Protein AF-A0A7W0YK52-F1 (afdb_monomer_lite)

Structure (mmCIF, N/CA/C/O backbone):
data_AF-A0A7W0YK52-F1
#
_entry.id   AF-A0A7W0YK52-F1
#
loop_
_atom_site.group_PDB
_atom_site.id
_atom_site.type_symbol
_atom_site.label_atom_id
_atom_site.label_alt_id
_atom_site.label_comp_id
_atom_site.label_asym_id
_atom_site.label_entity_id
_atom_site.label_seq_id
_atom_site.pdbx_PDB_ins_code
_atom_site.Cartn_x
_atom_site.Cartn_y
_atom_site.Cartn_z
_atom_site.occupancy
_atom_site.B_iso_or_equiv
_atom_site.auth_seq_id
_atom_site.auth_comp_id
_atom_site.auth_asym_id
_atom_site.auth_atom_id
_atom_site.pdbx_PDB_model_num
ATOM 1 N N . MET A 1 1 ? -17.403 9.890 -13.840 1.00 50.03 1 MET A N 1
ATOM 2 C CA . MET A 1 1 ? -17.406 8.605 -14.568 1.00 50.03 1 MET A CA 1
ATOM 3 C C . MET A 1 1 ? -16.739 7.630 -13.626 1.00 50.03 1 MET A C 1
ATOM 5 O O . MET A 1 1 ? -15.553 7.801 -13.387 1.00 50.03 1 MET A O 1
ATOM 9 N N . ASP A 1 2 ? -17.497 6.721 -13.017 1.00 54.75 2 ASP A N 1
ATOM 10 C CA . ASP A 1 2 ? -16.925 5.753 -12.078 1.00 54.75 2 ASP A CA 1
ATOM 11 C C . ASP A 1 2 ? -16.307 4.605 -12.874 1.00 54.75 2 ASP A C 1
ATOM 13 O O . ASP A 1 2 ? -17.000 3.845 -13.549 1.00 54.75 2 ASP A O 1
ATOM 17 N N . LEU A 1 3 ? -14.976 4.549 -12.868 1.00 61.91 3 LEU A N 1
ATOM 18 C CA . LEU A 1 3 ? -14.212 3.453 -13.446 1.00 61.91 3 LEU A CA 1
ATOM 19 C C . LEU A 1 3 ? -14.116 2.346 -12.393 1.00 61.91 3 LEU A C 1
ATOM 21 O O . LEU A 1 3 ? -13.294 2.422 -11.483 1.00 61.91 3 LEU A O 1
ATOM 25 N N . GLU A 1 4 ? -14.964 1.329 -12.515 1.00 83.62 4 GLU A N 1
ATOM 26 C CA . GLU A 1 4 ? -14.937 0.131 -11.674 1.00 83.62 4 GLU A CA 1
ATOM 27 C C . GLU A 1 4 ? -14.529 -1.088 -12.510 1.00 83.62 4 GLU A C 1
ATOM 29 O O . GLU A 1 4 ? -14.941 -1.242 -13.661 1.00 83.62 4 GLU A O 1
ATOM 34 N N . PHE A 1 5 ? -13.713 -1.966 -11.928 1.00 81.94 5 PHE A N 1
ATOM 35 C CA . PHE A 1 5 ? -13.404 -3.275 -12.492 1.00 81.94 5 PHE A CA 1
ATOM 36 C C . PHE A 1 5 ? -13.719 -4.356 -11.459 1.00 81.94 5 PHE A C 1
ATOM 38 O O . PHE A 1 5 ? -13.531 -4.159 -10.260 1.00 81.94 5 PHE A O 1
ATOM 45 N N . GLN A 1 6 ? -14.170 -5.519 -11.927 1.00 87.00 6 GLN A N 1
ATOM 46 C CA . GLN A 1 6 ? -14.476 -6.661 -11.074 1.00 87.00 6 GLN A CA 1
ATOM 47 C C . GLN A 1 6 ? -13.736 -7.900 -11.576 1.00 87.00 6 GLN A C 1
ATOM 49 O O . GLN A 1 6 ? -13.800 -8.245 -12.755 1.00 87.00 6 GLN A O 1
ATOM 54 N N . VAL A 1 7 ? -13.075 -8.602 -10.657 1.00 82.06 7 VAL A N 1
ATOM 55 C CA . VAL A 1 7 ? -12.452 -9.911 -10.892 1.00 82.06 7 VAL A CA 1
ATOM 56 C C . VAL A 1 7 ? -13.082 -10.908 -9.927 1.00 82.06 7 VAL A C 1
ATOM 58 O O . VAL A 1 7 ? -13.338 -10.583 -8.770 1.00 82.06 7 VAL A O 1
ATOM 61 N N . ASN A 1 8 ? -13.381 -12.116 -10.399 1.00 89.31 8 ASN A N 1
ATOM 62 C CA . ASN A 1 8 ? -13.988 -13.165 -9.586 1.00 89.31 8 ASN A CA 1
ATOM 63 C C . ASN A 1 8 ? -13.270 -14.504 -9.787 1.00 89.31 8 ASN A C 1
ATOM 65 O O . ASN A 1 8 ? -12.729 -14.792 -10.851 1.00 89.31 8 ASN A O 1
ATOM 69 N N . GLY A 1 9 ? -13.272 -15.319 -8.734 1.00 93.62 9 GLY A N 1
ATOM 70 C CA . GLY A 1 9 ? -12.697 -16.659 -8.708 1.00 93.62 9 GLY A CA 1
ATOM 71 C C . GLY A 1 9 ? -13.416 -17.516 -7.668 1.00 93.62 9 GLY A C 1
ATOM 72 O O . GLY A 1 9 ? -13.972 -16.995 -6.702 1.00 93.62 9 GLY A O 1
ATOM 73 N N . LYS A 1 10 ? -13.448 -18.838 -7.871 1.00 95.62 10 LYS A N 1
ATOM 74 C CA . LYS A 1 10 ? -14.064 -19.783 -6.926 1.00 95.62 10 LYS A CA 1
ATOM 75 C C . LYS A 1 10 ? -12.994 -20.380 -6.017 1.00 95.62 10 LYS A C 1
ATOM 77 O O . LYS A 1 10 ? -12.027 -20.950 -6.510 1.00 95.62 10 LYS A O 1
ATOM 82 N N . ILE A 1 11 ? -13.207 -20.311 -4.703 1.00 96.38 11 ILE A N 1
ATOM 83 C CA . ILE A 1 11 ? -12.341 -20.924 -3.690 1.00 96.38 11 ILE A CA 1
ATOM 84 C C . ILE A 1 11 ? -13.162 -21.985 -2.953 1.00 96.38 11 ILE A C 1
ATOM 86 O O . ILE A 1 11 ? -14.188 -21.675 -2.354 1.00 96.38 11 ILE A O 1
ATOM 90 N N . ALA A 1 12 ? -12.735 -23.248 -3.006 1.00 97.44 12 ALA A N 1
ATOM 91 C CA . ALA A 1 12 ? -13.445 -24.381 -2.403 1.00 97.44 12 ALA A CA 1
ATOM 92 C C . ALA A 1 12 ? -13.194 -24.494 -0.881 1.00 97.44 12 ALA A C 1
ATOM 94 O O . ALA A 1 12 ? -12.781 -25.544 -0.388 1.00 97.44 12 ALA A O 1
ATOM 95 N N . ARG A 1 13 ? -13.401 -23.397 -0.140 1.00 97.88 13 ARG A N 1
ATOM 96 C CA . ARG A 1 13 ? -13.237 -23.293 1.322 1.00 97.88 13 ARG A CA 1
ATOM 97 C C . ARG A 1 13 ? -14.368 -22.452 1.939 1.00 97.88 13 ARG A C 1
ATOM 99 O O . ARG A 1 13 ? -14.942 -21.623 1.233 1.00 97.88 13 ARG A O 1
ATOM 106 N N . PRO A 1 14 ? -14.716 -22.641 3.228 1.00 98.44 14 PRO A N 1
ATOM 107 C CA . PRO A 1 14 ? -15.722 -21.821 3.905 1.00 98.44 14 PRO A CA 1
ATOM 108 C C . PRO A 1 14 ? -15.356 -20.331 3.931 1.00 98.44 14 PRO A C 1
ATOM 110 O O . PRO A 1 14 ? -14.185 -19.978 4.053 1.00 98.44 14 PRO A O 1
ATOM 113 N N . VAL A 1 15 ? -16.367 -19.453 3.916 1.00 97.44 15 VAL A N 1
ATOM 114 C CA . VAL A 1 15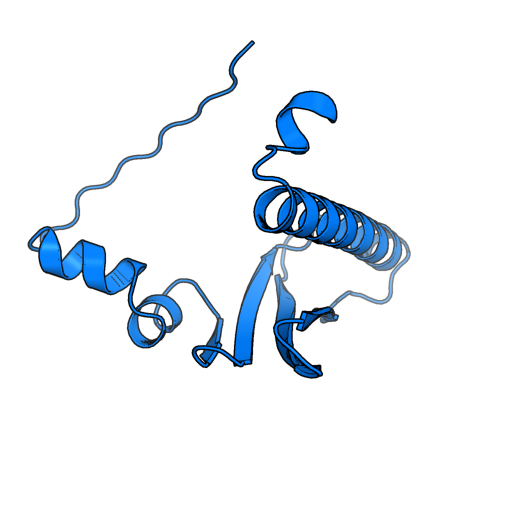 ? -16.184 -17.985 3.915 1.00 97.44 15 VAL A CA 1
ATOM 115 C C . VAL A 1 15 ? -15.286 -17.511 5.057 1.00 97.44 15 VAL A C 1
ATOM 117 O O . VAL A 1 15 ? -14.390 -16.709 4.824 1.00 97.44 15 VAL A O 1
ATOM 120 N N . ALA A 1 16 ? -15.484 -18.030 6.272 1.00 97.56 16 ALA A N 1
ATOM 121 C CA . ALA A 1 16 ? -14.688 -17.638 7.436 1.00 97.56 16 ALA A CA 1
ATOM 122 C C . ALA A 1 16 ? -13.187 -17.933 7.256 1.00 97.56 16 ALA A C 1
ATOM 124 O O . ALA A 1 16 ? -12.349 -17.143 7.679 1.00 97.56 16 ALA A O 1
ATOM 125 N N . GLU A 1 17 ? -12.844 -19.040 6.594 1.00 97.00 17 GLU A N 1
ATOM 126 C CA . GLU A 1 17 ? -11.452 -19.418 6.333 1.00 97.00 17 GLU A CA 1
ATOM 127 C C . GLU A 1 17 ? -10.824 -18.530 5.255 1.00 97.00 17 GLU A C 1
ATOM 129 O O . GLU A 1 17 ? -9.695 -18.072 5.420 1.00 97.00 17 GLU A O 1
ATOM 134 N N . VAL A 1 18 ? -11.566 -18.253 4.176 1.00 96.19 18 VAL A N 1
ATOM 135 C CA . VAL A 1 18 ? -11.112 -17.357 3.100 1.00 96.19 18 VAL A CA 1
ATOM 136 C C . VAL A 1 18 ? -10.923 -15.937 3.629 1.00 96.19 18 VAL A C 1
ATOM 138 O O . VAL A 1 18 ? -9.908 -15.309 3.344 1.00 96.19 18 VAL A O 1
ATOM 141 N N . PHE A 1 19 ? -11.859 -15.450 4.446 1.00 94.25 19 PHE A N 1
ATOM 142 C CA . PHE A 1 19 ? -11.751 -14.146 5.092 1.00 94.25 19 PHE A CA 1
ATOM 143 C C . PHE A 1 19 ? -10.508 -14.066 5.984 1.00 94.25 19 PHE A C 1
ATOM 145 O O . PHE A 1 19 ? -9.713 -13.139 5.845 1.00 94.25 19 PHE A O 1
ATOM 152 N N . ASP A 1 20 ? -10.296 -15.057 6.857 1.00 95.06 20 ASP A N 1
ATOM 153 C CA . ASP A 1 20 ? -9.120 -15.099 7.732 1.00 95.06 20 ASP A CA 1
ATOM 154 C C . ASP A 1 20 ? -7.813 -15.180 6.931 1.00 95.06 20 ASP A C 1
ATOM 156 O O . ASP A 1 20 ? -6.831 -14.551 7.302 1.00 95.06 20 ASP A O 1
ATOM 160 N N . ALA A 1 21 ? -7.787 -15.884 5.795 1.00 92.62 21 ALA A N 1
ATOM 161 C CA . ALA A 1 21 ? -6.607 -15.929 4.934 1.00 92.62 21 ALA A CA 1
ATOM 162 C C . ALA A 1 21 ? -6.234 -14.559 4.344 1.00 92.62 21 ALA A C 1
ATOM 164 O O . ALA A 1 21 ? -5.052 -14.314 4.108 1.00 92.62 21 ALA A O 1
ATOM 165 N N . VAL A 1 22 ? -7.208 -13.676 4.108 1.00 90.44 22 VAL A N 1
ATOM 166 C CA . VAL A 1 22 ? -6.983 -12.312 3.594 1.00 90.44 22 VAL A CA 1
ATOM 167 C C . VAL A 1 22 ? -6.682 -11.327 4.724 1.00 90.44 22 VAL A C 1
ATOM 169 O O . VAL A 1 22 ? -5.833 -10.455 4.575 1.00 90.44 22 VAL A O 1
ATOM 172 N N . TYR A 1 23 ? -7.354 -11.471 5.864 1.00 87.12 23 TYR A N 1
ATOM 173 C CA . TYR A 1 23 ? -7.253 -10.545 6.990 1.00 87.12 23 TYR A CA 1
ATOM 174 C C . TYR A 1 23 ? -6.040 -10.810 7.895 1.00 87.12 23 TYR A C 1
ATOM 176 O O . TYR A 1 23 ? -5.434 -9.874 8.413 1.00 87.12 23 TYR A O 1
ATOM 184 N N . ASN A 1 24 ? -5.681 -12.079 8.116 1.00 85.81 24 ASN A N 1
ATOM 185 C CA . ASN A 1 24 ? -4.611 -12.463 9.030 1.00 85.81 24 ASN A CA 1
ATOM 186 C C . ASN A 1 24 ? -3.236 -12.237 8.386 1.00 85.81 24 ASN A C 1
ATOM 188 O O . ASN A 1 24 ? -2.893 -12.945 7.432 1.00 85.81 24 ASN A O 1
ATOM 192 N N . PRO A 1 25 ? -2.388 -11.356 8.944 1.00 82.81 25 PRO A N 1
ATOM 193 C CA . PRO A 1 25 ? -1.111 -11.019 8.327 1.00 82.81 25 PRO A CA 1
ATOM 194 C C . PRO A 1 25 ? -0.174 -12.211 8.119 1.00 82.81 25 PRO A C 1
ATOM 196 O O . PRO A 1 25 ? 0.516 -12.274 7.108 1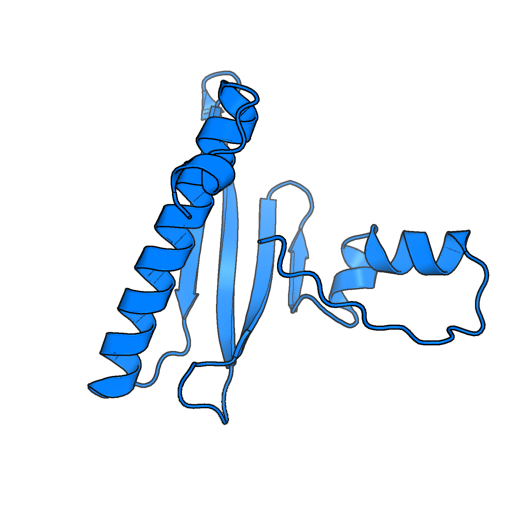.00 82.81 25 PRO A O 1
ATOM 199 N N . LYS A 1 26 ? -0.196 -13.198 9.030 1.00 84.88 26 LYS A N 1
ATOM 200 C CA . LYS A 1 26 ? 0.632 -14.410 8.912 1.00 84.88 26 LYS A CA 1
ATOM 201 C C . LYS A 1 26 ? 0.213 -15.296 7.738 1.00 84.88 26 LYS A C 1
ATOM 203 O O . LYS A 1 26 ? 1.046 -16.001 7.180 1.00 84.88 26 LYS A O 1
ATOM 208 N N . LYS A 1 27 ? -1.083 -15.314 7.405 1.00 88.75 27 LYS A N 1
ATOM 209 C CA . LYS A 1 27 ? -1.609 -16.085 6.270 1.00 88.75 27 LYS A CA 1
ATOM 210 C C . LYS A 1 27 ? -1.429 -15.320 4.967 1.00 88.75 27 LYS A C 1
ATOM 212 O O . LYS A 1 27 ? -0.965 -15.915 4.000 1.00 88.75 27 LYS A O 1
ATOM 217 N N . LEU A 1 28 ? -1.728 -14.020 4.964 1.00 87.50 28 LEU A N 1
ATOM 218 C CA . LEU A 1 28 ? -1.563 -13.146 3.802 1.00 87.50 28 LEU A CA 1
ATOM 219 C C . LEU A 1 28 ? -0.105 -13.113 3.321 1.00 87.50 28 LEU A C 1
ATOM 221 O O . LEU A 1 28 ? 0.152 -13.159 2.117 1.00 87.50 28 LEU A O 1
ATOM 225 N N . SER A 1 29 ? 0.856 -13.148 4.251 1.00 83.56 29 SER A N 1
ATOM 226 C CA . SER A 1 29 ? 2.277 -13.247 3.909 1.00 83.56 29 SER A CA 1
ATOM 227 C C . SER A 1 29 ? 2.701 -14.576 3.291 1.00 83.56 29 SER A C 1
ATOM 229 O O . SER A 1 29 ? 3.808 -14.692 2.785 1.00 83.56 29 SER A O 1
ATOM 231 N N . GLY A 1 30 ? 1.845 -15.597 3.330 1.00 84.06 30 GLY A N 1
ATOM 232 C CA . GLY A 1 30 ? 2.100 -16.865 2.656 1.00 84.06 30 GLY A CA 1
ATOM 233 C C . GLY A 1 30 ? 1.835 -16.830 1.149 1.00 84.06 30 GLY A C 1
ATOM 234 O O . GLY A 1 30 ? 2.261 -17.755 0.462 1.00 84.06 30 GLY A O 1
ATOM 235 N N . TYR A 1 31 ? 1.112 -15.826 0.632 1.00 84.69 31 TYR A N 1
ATOM 236 C CA . TYR A 1 31 ? 0.690 -15.820 -0.777 1.00 84.69 31 TYR A CA 1
ATOM 237 C C . TYR A 1 31 ? 0.549 -14.443 -1.446 1.00 84.69 31 TYR A C 1
ATOM 239 O O . TYR A 1 31 ? 0.297 -14.408 -2.649 1.00 84.69 31 TYR A O 1
ATOM 247 N N . PHE A 1 32 ? 0.669 -13.325 -0.721 1.00 81.94 32 PHE A N 1
ATOM 248 C CA . PHE A 1 32 ? 0.488 -11.987 -1.303 1.00 81.94 32 PHE A CA 1
ATOM 249 C C . PHE A 1 32 ? 1.529 -10.968 -0.833 1.00 81.94 32 PHE A C 1
ATOM 251 O O . PHE A 1 32 ? 2.160 -10.313 -1.656 1.00 81.94 32 PHE A O 1
ATOM 258 N N . THR A 1 33 ? 1.744 -10.832 0.477 1.00 82.56 33 THR A N 1
ATOM 259 C CA . THR A 1 33 ? 2.794 -9.945 1.012 1.00 82.56 33 THR A CA 1
ATOM 260 C C . THR A 1 33 ? 4.084 -10.726 1.238 1.00 82.56 33 THR A C 1
ATOM 262 O O . THR A 1 33 ? 4.027 -11.898 1.595 1.00 82.56 33 THR A O 1
ATOM 265 N N . THR A 1 34 ? 5.251 -10.097 1.129 1.00 83.62 34 THR A N 1
ATOM 266 C CA . THR A 1 34 ? 6.531 -10.769 1.423 1.00 83.62 34 THR A CA 1
ATOM 267 C C . THR A 1 34 ? 6.843 -10.806 2.922 1.00 83.62 34 THR A C 1
ATOM 269 O O . THR A 1 34 ? 7.605 -11.660 3.372 1.00 83.62 34 THR A O 1
ATOM 272 N N . GLY A 1 35 ? 6.201 -9.957 3.734 1.00 86.06 35 GLY A N 1
ATOM 273 C CA . GLY A 1 35 ? 6.257 -10.059 5.192 1.00 86.06 35 GLY A CA 1
ATOM 274 C C . GLY A 1 35 ? 5.357 -9.055 5.902 1.00 86.06 35 GLY A C 1
ATOM 275 O O . GLY A 1 35 ? 5.200 -7.928 5.448 1.00 86.06 35 GLY A O 1
ATOM 276 N N . VAL A 1 36 ? 4.778 -9.444 7.039 1.00 87.50 36 VAL A N 1
ATOM 277 C CA . VAL A 1 36 ? 4.051 -8.513 7.911 1.00 87.50 36 VAL A CA 1
ATOM 278 C C . VAL A 1 36 ? 4.379 -8.790 9.370 1.00 87.50 36 VAL A C 1
ATOM 280 O O . VAL A 1 36 ? 4.278 -9.922 9.844 1.00 87.50 36 VAL A O 1
ATOM 283 N N . GLU A 1 37 ? 4.707 -7.730 10.095 1.00 89.56 37 GLU A N 1
ATOM 284 C CA . GLU A 1 37 ? 4.762 -7.707 11.546 1.00 89.56 37 GLU A CA 1
ATOM 285 C C . GLU A 1 37 ? 3.679 -6.751 12.063 1.00 89.56 37 GLU A C 1
ATOM 287 O O . GLU A 1 37 ? 3.799 -5.535 11.869 1.00 89.56 37 GLU A O 1
ATOM 292 N N . PRO A 1 38 ? 2.603 -7.275 12.683 1.00 88.50 38 PRO A N 1
ATOM 293 C CA . PRO A 1 38 ? 1.484 -6.460 13.142 1.00 88.50 38 PRO A CA 1
ATOM 294 C C . PRO A 1 38 ? 1.939 -5.272 13.995 1.00 88.50 38 PRO A C 1
ATOM 296 O O . PRO A 1 38 ? 2.652 -5.446 14.979 1.00 88.50 38 PRO A O 1
ATOM 299 N N . GLY A 1 39 ? 1.518 -4.068 13.607 1.00 89.75 39 GLY A N 1
ATOM 300 C CA . GLY A 1 39 ? 1.844 -2.826 14.310 1.00 89.75 39 GLY A CA 1
ATOM 301 C C . GLY A 1 39 ? 3.249 -2.268 14.060 1.00 89.75 39 GLY A C 1
ATOM 302 O O . GLY A 1 39 ? 3.544 -1.205 14.593 1.00 89.75 39 GLY A O 1
ATOM 303 N N . ARG A 1 40 ? 4.104 -2.932 13.261 1.00 94.50 40 ARG A N 1
ATOM 304 C CA . ARG A 1 40 ? 5.491 -2.483 13.039 1.00 94.50 40 ARG A CA 1
ATOM 305 C C . ARG A 1 40 ? 5.916 -2.394 11.578 1.00 94.50 40 ARG A C 1
ATOM 307 O O . ARG A 1 40 ? 6.556 -1.416 11.202 1.00 94.50 40 ARG A O 1
ATOM 314 N N . LEU A 1 41 ? 5.632 -3.410 10.762 1.00 94.19 41 LEU A N 1
ATOM 315 C CA . LEU A 1 41 ? 6.228 -3.532 9.428 1.00 94.19 41 LEU A CA 1
ATOM 316 C C . LEU A 1 41 ? 5.290 -4.226 8.442 1.00 94.19 41 LEU A C 1
ATOM 318 O O . LEU A 1 41 ? 4.717 -5.267 8.750 1.00 94.19 41 LEU A O 1
ATOM 322 N N . ILE A 1 42 ? 5.220 -3.698 7.225 1.00 93.56 42 ILE A N 1
ATOM 323 C CA . ILE A 1 42 ? 4.665 -4.378 6.053 1.00 93.56 42 ILE A CA 1
ATOM 324 C C . ILE A 1 42 ? 5.737 -4.382 4.960 1.00 93.56 42 ILE A C 1
ATOM 326 O O . ILE A 1 42 ? 6.354 -3.351 4.698 1.00 93.56 42 ILE A O 1
ATOM 330 N N . VAL A 1 43 ? 5.951 -5.533 4.327 1.00 93.94 43 VAL A N 1
ATOM 331 C CA . VAL A 1 43 ? 6.843 -5.726 3.180 1.00 93.94 43 VAL A CA 1
ATOM 332 C C . VAL A 1 43 ? 6.050 -6.356 2.043 1.00 93.94 43 VAL A C 1
ATOM 334 O O . VAL A 1 43 ? 5.299 -7.317 2.247 1.00 93.94 43 VAL A O 1
ATOM 337 N N . LEU A 1 44 ? 6.203 -5.800 0.848 1.00 92.31 44 LEU A N 1
ATOM 338 C CA . LEU A 1 44 ? 5.511 -6.251 -0.351 1.00 92.31 44 LEU A CA 1
ATOM 339 C C . LEU A 1 44 ? 6.416 -6.148 -1.581 1.00 92.31 44 LEU A C 1
ATOM 341 O O . LEU A 1 44 ? 7.221 -5.223 -1.692 1.00 92.31 44 LEU A O 1
ATOM 345 N N . GLY A 1 45 ? 6.276 -7.123 -2.480 1.00 91.44 45 GLY A N 1
ATOM 346 C CA . GLY A 1 45 ? 6.841 -7.056 -3.823 1.00 91.44 45 GLY A CA 1
ATOM 347 C C . GLY A 1 45 ? 6.013 -6.105 -4.681 1.00 91.44 45 GLY A C 1
ATOM 348 O O . GLY A 1 45 ? 4.786 -6.056 -4.554 1.00 91.44 45 GLY A O 1
ATOM 349 N N . TRP A 1 46 ? 6.682 -5.321 -5.515 1.00 92.12 46 TRP A N 1
ATOM 350 C CA . TRP A 1 46 ? 6.037 -4.406 -6.443 1.00 92.12 46 TRP A CA 1
ATOM 351 C C . TRP A 1 46 ? 6.646 -4.577 -7.825 1.00 92.12 46 TRP A C 1
ATOM 353 O O . TRP A 1 46 ? 7.861 -4.504 -7.992 1.00 92.12 46 TRP A O 1
ATOM 363 N N . GLU A 1 47 ? 5.820 -4.828 -8.835 1.00 91.62 47 GLU A N 1
ATOM 364 C CA . GLU A 1 47 ? 6.333 -4.971 -10.192 1.00 91.62 47 GLU A CA 1
ATOM 365 C C . GLU A 1 47 ? 6.896 -3.627 -10.675 1.00 91.62 47 GLU A C 1
ATOM 367 O O . GLU A 1 47 ? 6.213 -2.596 -10.663 1.00 91.62 47 GLU A O 1
ATOM 372 N N . ALA A 1 48 ? 8.159 -3.629 -11.103 1.00 89.38 48 ALA A N 1
ATOM 373 C CA . ALA A 1 48 ? 8.762 -2.441 -11.682 1.00 89.38 48 ALA A CA 1
ATOM 374 C C . ALA A 1 48 ? 8.063 -2.103 -13.007 1.00 89.38 48 ALA A C 1
ATOM 376 O O . ALA A 1 48 ? 7.783 -2.988 -13.808 1.00 89.38 48 ALA A O 1
ATOM 377 N N . ALA A 1 49 ? 7.858 -0.815 -13.300 1.00 86.31 49 ALA A N 1
ATOM 378 C CA . ALA A 1 49 ? 7.169 -0.379 -14.523 1.00 86.31 49 ALA A CA 1
ATOM 379 C C . ALA A 1 49 ? 7.840 -0.851 -15.834 1.00 86.31 49 ALA A C 1
ATOM 381 O O . ALA A 1 49 ? 7.200 -0.898 -16.880 1.00 86.31 49 ALA A O 1
ATOM 382 N N . GLU A 1 50 ? 9.132 -1.189 -15.786 1.00 85.50 50 GLU A N 1
ATOM 383 C CA . GLU A 1 50 ? 9.884 -1.763 -16.911 1.00 85.50 50 GLU A CA 1
ATOM 384 C C . GLU A 1 50 ? 9.572 -3.255 -17.150 1.00 85.50 50 GLU A C 1
ATOM 386 O O . GLU A 1 50 ? 9.930 -3.795 -18.197 1.00 85.50 50 GLU A O 1
ATOM 391 N N . GLY A 1 51 ? 8.923 -3.917 -16.191 1.00 86.69 51 GLY A N 1
ATOM 392 C CA . GLY A 1 51 ? 8.641 -5.345 -16.188 1.00 86.69 51 GLY A CA 1
ATOM 393 C C . GLY A 1 51 ? 9.871 -6.222 -15.929 1.00 86.69 51 GLY A C 1
ATOM 394 O O . GLY A 1 51 ? 11.031 -5.795 -15.979 1.00 86.69 51 GLY A O 1
ATOM 395 N N . GLY A 1 52 ? 9.612 -7.500 -15.650 1.00 86.75 52 GLY A N 1
ATOM 396 C CA . GLY A 1 52 ? 10.643 -8.542 -15.574 1.00 86.75 52 GLY A CA 1
ATOM 397 C C . GLY A 1 52 ? 11.496 -8.549 -14.301 1.00 86.75 52 GLY A C 1
ATOM 398 O O . GLY A 1 52 ? 12.473 -9.296 -14.242 1.00 86.75 52 GLY A O 1
ATOM 399 N N . TYR A 1 53 ? 11.160 -7.731 -13.302 1.00 90.06 53 TYR A N 1
ATOM 400 C CA . TYR A 1 53 ? 11.660 -7.827 -11.930 1.00 90.06 53 TYR A CA 1
ATOM 401 C C . TYR A 1 53 ? 10.708 -7.108 -10.966 1.00 90.06 53 TYR A C 1
ATOM 403 O O . TYR A 1 53 ? 9.913 -6.263 -11.385 1.00 90.06 53 TYR A O 1
ATOM 411 N N . GLU A 1 54 ? 10.817 -7.432 -9.682 1.00 92.31 54 GLU A N 1
ATOM 412 C CA . GLU A 1 54 ? 10.084 -6.758 -8.612 1.00 92.31 54 GLU A CA 1
ATOM 413 C C . GLU A 1 54 ? 11.035 -5.923 -7.751 1.00 92.31 54 GLU A C 1
ATOM 415 O O . GLU A 1 54 ? 12.185 -6.305 -7.510 1.00 92.31 54 GLU A O 1
ATOM 420 N N . THR A 1 55 ? 10.544 -4.780 -7.288 1.00 94.31 55 THR A N 1
ATOM 421 C CA . THR A 1 55 ? 11.117 -3.989 -6.202 1.00 94.31 55 THR A CA 1
ATOM 422 C C . THR A 1 55 ? 10.522 -4.443 -4.869 1.00 94.31 55 THR A C 1
ATOM 424 O O . THR A 1 55 ? 9.440 -5.027 -4.808 1.00 94.31 55 THR A O 1
ATOM 427 N N . GLU A 1 56 ? 11.235 -4.189 -3.774 1.00 94.94 56 GLU A N 1
ATOM 428 C CA . GLU A 1 56 ? 10.728 -4.418 -2.419 1.00 94.94 56 GLU A CA 1
ATOM 429 C C . GLU A 1 56 ? 10.299 -3.085 -1.811 1.00 94.94 56 GLU A C 1
ATOM 431 O O . GLU A 1 56 ? 11.138 -2.203 -1.606 1.00 94.94 56 GLU A O 1
ATOM 436 N N . VAL A 1 57 ? 9.016 -2.965 -1.471 1.00 96.44 57 VAL A N 1
ATOM 437 C CA . VAL A 1 57 ? 8.469 -1.845 -0.702 1.00 96.44 57 VAL A CA 1
ATOM 438 C C . VAL A 1 57 ? 8.369 -2.247 0.765 1.00 96.44 57 VAL A C 1
ATOM 440 O O . VAL A 1 57 ? 7.820 -3.296 1.103 1.00 96.44 57 VAL A O 1
ATOM 443 N N . ARG A 1 58 ? 8.855 -1.378 1.651 1.00 96.00 58 ARG A N 1
ATOM 444 C CA . ARG A 1 58 ? 8.795 -1.528 3.107 1.00 96.00 58 ARG A CA 1
ATOM 445 C C . ARG A 1 58 ? 8.066 -0.340 3.711 1.00 96.00 58 ARG A C 1
ATOM 447 O O . ARG A 1 58 ? 8.479 0.800 3.501 1.00 96.00 58 ARG A O 1
ATOM 454 N N . MET A 1 59 ? 7.021 -0.613 4.485 1.00 97.88 59 MET A N 1
ATOM 455 C CA . MET A 1 59 ? 6.294 0.374 5.282 1.00 97.88 59 MET A CA 1
ATOM 456 C C . MET A 1 59 ? 6.535 0.094 6.760 1.00 97.88 59 MET A C 1
ATOM 458 O O . MET A 1 59 ? 6.119 -0.944 7.274 1.00 97.88 59 MET A O 1
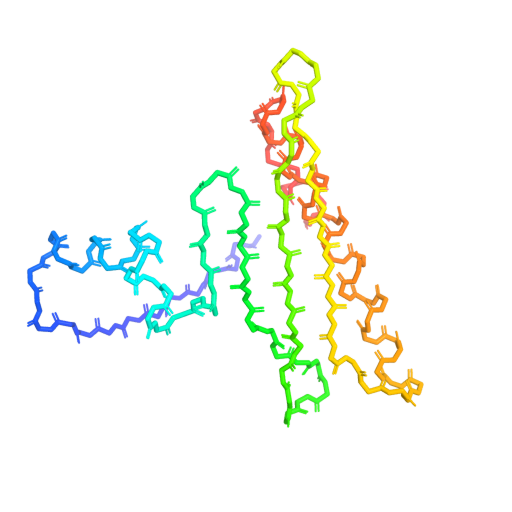ATOM 462 N N . GLU A 1 60 ? 7.216 1.010 7.429 1.00 97.56 60 GLU A N 1
ATOM 463 C CA . GLU A 1 60 ? 7.555 0.923 8.846 1.00 97.56 60 GLU A CA 1
ATOM 464 C C . GLU A 1 60 ? 6.719 1.913 9.647 1.00 97.56 60 GLU A C 1
ATOM 466 O O . GLU A 1 60 ? 6.520 3.054 9.223 1.00 97.56 60 GLU A O 1
ATOM 471 N N . PHE A 1 61 ? 6.263 1.469 10.814 1.00 97.81 61 PHE A N 1
ATOM 472 C CA . PHE A 1 61 ? 5.411 2.232 11.714 1.00 97.81 61 PHE A CA 1
ATOM 473 C C . PHE A 1 61 ? 6.115 2.372 13.060 1.00 97.81 61 PHE A C 1
ATOM 475 O O . PHE A 1 61 ? 6.490 1.379 13.686 1.00 97.81 61 PHE A O 1
ATOM 482 N N . GLU A 1 62 ? 6.310 3.611 13.490 1.00 97.06 62 GLU A N 1
ATOM 483 C CA . GLU A 1 62 ? 7.001 3.951 14.729 1.00 97.06 62 GLU A CA 1
ATOM 484 C C . GLU A 1 62 ? 6.114 4.892 15.546 1.00 97.06 62 GLU A C 1
ATOM 486 O O . GLU A 1 62 ? 5.723 5.960 15.071 1.00 97.06 62 GLU A O 1
ATOM 491 N N . ALA A 1 63 ? 5.763 4.480 16.765 1.00 96.62 63 ALA A N 1
ATOM 492 C CA . ALA A 1 63 ? 5.024 5.332 17.687 1.00 96.62 63 ALA A CA 1
ATOM 493 C C . ALA A 1 63 ? 5.891 6.531 18.101 1.00 96.62 63 ALA A C 1
ATOM 495 O O . ALA A 1 63 ? 7.060 6.365 18.450 1.00 96.62 63 ALA A O 1
ATOM 496 N N . LEU A 1 64 ? 5.307 7.727 18.068 1.00 95.88 64 LEU A N 1
ATOM 497 C CA . LEU A 1 64 ? 5.917 8.963 18.556 1.00 95.88 64 LEU A CA 1
ATOM 498 C C . LEU A 1 64 ? 5.280 9.365 19.898 1.00 95.88 64 LEU A C 1
ATOM 500 O O . LEU A 1 64 ? 4.463 8.633 20.452 1.00 95.88 64 LEU A O 1
ATOM 504 N N . GLU A 1 65 ? 5.654 10.524 20.446 1.00 94.69 65 GLU A N 1
ATOM 505 C CA . GLU A 1 65 ? 4.981 11.066 21.631 1.00 94.69 65 GLU A CA 1
ATOM 506 C C . GLU A 1 65 ? 3.483 11.319 21.368 1.00 94.69 65 GLU A C 1
ATOM 508 O O . GLU A 1 65 ? 3.091 11.833 20.316 1.00 94.69 65 GLU A O 1
ATOM 513 N N . GLY A 1 66 ? 2.644 10.983 22.353 1.00 93.81 66 GLY A N 1
ATOM 514 C CA . GLY A 1 66 ? 1.186 11.037 22.227 1.00 93.81 66 GLY A CA 1
ATOM 515 C C . GLY A 1 66 ? 0.635 9.916 21.340 1.00 93.81 66 GLY A C 1
ATOM 516 O O . GLY A 1 66 ? 1.144 8.800 21.360 1.00 93.81 66 GLY A O 1
ATOM 517 N N . ASP A 1 67 ? -0.401 10.227 20.558 1.00 93.06 67 ASP A N 1
ATOM 518 C CA . ASP A 1 67 ? -1.043 9.282 19.626 1.00 93.06 67 ASP A CA 1
ATOM 519 C C . ASP A 1 67 ? -0.484 9.392 18.189 1.00 93.06 67 ASP A C 1
ATOM 521 O O . ASP A 1 67 ? -1.077 8.897 17.229 1.00 93.06 67 ASP A O 1
ATOM 525 N N . ALA A 1 68 ? 0.650 10.080 18.005 1.00 96.06 68 ALA A N 1
ATOM 526 C CA . ALA A 1 68 ? 1.265 10.273 16.696 1.00 96.06 68 ALA A CA 1
ATOM 527 C C . ALA A 1 68 ? 2.064 9.035 16.247 1.00 96.06 68 ALA A C 1
ATOM 529 O O . ALA A 1 68 ? 2.666 8.325 17.048 1.00 96.06 68 ALA A O 1
ATOM 530 N N . THR A 1 69 ? 2.107 8.786 14.936 1.00 97.62 69 THR A N 1
ATOM 531 C CA . THR A 1 69 ? 2.878 7.689 14.327 1.00 97.62 69 THR A CA 1
ATOM 532 C C . THR A 1 69 ? 3.719 8.223 13.173 1.00 97.62 69 THR A C 1
ATOM 534 O O . THR A 1 69 ? 3.200 8.899 12.283 1.00 97.62 69 THR A O 1
ATOM 537 N N . LEU A 1 70 ? 5.011 7.893 13.155 1.00 97.62 70 LEU A N 1
ATOM 538 C CA . LEU A 1 70 ? 5.859 8.057 11.982 1.00 97.62 70 LEU A CA 1
ATOM 539 C C . LEU A 1 70 ? 5.650 6.862 11.051 1.00 97.62 70 LEU A C 1
ATOM 541 O O . LEU A 1 70 ? 5.874 5.716 11.439 1.00 97.62 70 LEU A O 1
ATOM 545 N N . VAL A 1 71 ? 5.255 7.143 9.812 1.00 97.94 71 VAL A N 1
ATOM 546 C CA . VAL A 1 71 ? 5.165 6.143 8.745 1.00 97.94 71 VAL A CA 1
ATOM 547 C C . VAL A 1 71 ? 6.315 6.372 7.773 1.00 97.94 71 VAL A C 1
ATOM 549 O O . VAL A 1 71 ? 6.402 7.434 7.154 1.00 97.94 71 VAL A O 1
ATOM 552 N N . ARG A 1 72 ? 7.203 5.386 7.629 1.00 98.12 72 ARG A N 1
ATOM 553 C CA . ARG A 1 72 ? 8.327 5.426 6.685 1.00 98.12 72 ARG A CA 1
ATOM 554 C C . ARG A 1 72 ? 8.080 4.431 5.563 1.00 98.12 72 ARG A C 1
ATOM 556 O O . ARG A 1 72 ? 7.950 3.241 5.820 1.00 98.12 72 ARG A O 1
ATOM 563 N N . ILE A 1 73 ? 8.047 4.921 4.327 1.00 97.44 73 ILE A N 1
ATOM 564 C CA . ILE A 1 73 ? 7.957 4.082 3.131 1.00 97.44 73 ILE A CA 1
ATOM 565 C C . ILE A 1 73 ? 9.301 4.140 2.413 1.00 97.44 73 ILE A C 1
ATOM 567 O O . ILE A 1 73 ? 9.789 5.223 2.094 1.00 97.44 73 ILE A O 1
ATOM 571 N N . SER A 1 74 ? 9.903 2.981 2.173 1.00 96.88 74 SER A N 1
ATOM 572 C CA . SER A 1 74 ? 11.099 2.840 1.340 1.00 96.88 74 SER A CA 1
ATOM 573 C C . SER A 1 74 ? 10.858 1.796 0.262 1.00 96.88 74 SER A C 1
ATOM 575 O O . SER A 1 74 ? 10.109 0.848 0.475 1.00 96.88 74 SER A O 1
ATOM 577 N N . GLU A 1 75 ? 11.482 1.979 -0.897 1.00 96.25 75 GLU A N 1
ATOM 578 C CA . GLU A 1 75 ? 11.399 1.036 -2.006 1.00 96.25 75 GLU A CA 1
ATOM 579 C C . GLU A 1 75 ? 12.796 0.798 -2.576 1.00 96.25 75 GLU A C 1
ATOM 581 O O . GLU A 1 75 ? 13.533 1.747 -2.855 1.00 96.25 75 GLU A O 1
ATOM 586 N N . SER A 1 76 ? 13.174 -0.469 -2.717 1.00 95.69 76 SER A N 1
ATOM 587 C CA . SER A 1 76 ? 14.525 -0.889 -3.097 1.00 95.69 76 SER A CA 1
ATOM 588 C C . SER A 1 76 ? 14.501 -1.972 -4.177 1.00 95.69 76 SER A C 1
ATOM 590 O O . SER A 1 76 ? 13.446 -2.503 -4.509 1.00 95.69 76 SER A O 1
ATOM 592 N N . GLY A 1 77 ? 15.661 -2.282 -4.761 1.00 93.81 77 GLY A N 1
ATOM 593 C CA . GLY A 1 77 ? 15.774 -3.245 -5.867 1.00 93.81 77 GLY A CA 1
ATOM 594 C C . GLY A 1 77 ? 15.734 -2.620 -7.267 1.00 93.81 77 GLY A C 1
ATOM 595 O O . GLY A 1 77 ? 15.753 -3.343 -8.258 1.00 93.81 77 GLY A O 1
ATOM 596 N N . TRP A 1 78 ? 15.717 -1.288 -7.365 1.00 95.12 78 TRP A N 1
ATOM 597 C CA . TRP A 1 78 ? 15.771 -0.563 -8.636 1.00 95.12 78 TRP A CA 1
ATOM 598 C C . TRP A 1 78 ? 17.069 -0.818 -9.405 1.00 95.12 78 TRP A C 1
ATOM 600 O O . TRP A 1 78 ? 18.160 -0.803 -8.835 1.00 95.12 78 TRP A O 1
ATOM 610 N N . LYS A 1 79 ? 16.961 -0.972 -10.727 1.00 93.44 79 LYS A N 1
ATOM 611 C CA . LYS A 1 79 ? 18.131 -1.002 -11.613 1.00 93.44 79 LYS A CA 1
ATOM 612 C C . LYS A 1 79 ? 18.762 0.387 -11.714 1.00 93.44 79 LYS A C 1
ATOM 614 O O . LYS A 1 79 ? 18.064 1.377 -11.925 1.00 93.44 79 LYS A O 1
ATOM 619 N N . GLU A 1 80 ? 20.091 0.446 -11.669 1.00 94.50 80 GLU A N 1
ATOM 620 C CA . GLU A 1 80 ? 20.877 1.680 -11.823 1.00 94.50 80 GLU A CA 1
ATOM 621 C C . GLU A 1 80 ? 20.960 2.128 -13.293 1.00 94.50 80 GLU A C 1
ATOM 623 O O . GLU A 1 80 ? 22.019 2.184 -13.915 1.00 94.50 80 GLU A O 1
ATOM 628 N N . THR A 1 81 ? 19.807 2.422 -13.885 1.00 94.12 81 THR A N 1
ATOM 629 C CA . THR A 1 81 ? 19.679 2.934 -15.252 1.00 94.12 81 THR A CA 1
ATOM 630 C C . THR A 1 81 ? 18.860 4.225 -15.247 1.00 94.12 81 THR A C 1
ATOM 632 O O . THR A 1 81 ? 18.107 4.469 -14.302 1.00 94.12 81 THR A O 1
ATOM 635 N N . PRO A 1 82 ? 18.932 5.061 -16.300 1.00 95.19 82 PRO A N 1
ATOM 636 C CA . PRO A 1 82 ? 18.084 6.251 -16.390 1.00 95.19 82 PRO A CA 1
ATOM 637 C C . PRO A 1 82 ? 16.580 5.942 -16.305 1.00 95.19 82 PRO A C 1
ATOM 639 O O . PRO A 1 82 ? 15.822 6.726 -15.736 1.00 95.19 82 PRO A O 1
ATOM 642 N N . ALA A 1 83 ? 16.146 4.799 -16.848 1.00 92.75 83 ALA A N 1
ATOM 643 C CA . ALA A 1 83 ? 14.758 4.351 -16.775 1.00 92.75 83 ALA A CA 1
ATOM 644 C C . ALA A 1 83 ? 14.382 3.897 -15.356 1.00 92.75 83 ALA A C 1
ATOM 646 O O . ALA A 1 83 ? 13.380 4.372 -14.825 1.00 92.75 83 ALA A O 1
ATOM 647 N N . GLY A 1 84 ? 15.221 3.077 -14.714 1.00 93.00 84 GLY A N 1
ATOM 648 C CA . GLY A 1 84 ? 15.025 2.646 -13.328 1.00 93.00 84 GLY A CA 1
ATOM 649 C C . GLY A 1 84 ? 14.991 3.821 -12.347 1.00 93.00 84 GLY A C 1
ATOM 650 O O . GLY A 1 84 ? 14.110 3.883 -11.495 1.00 93.00 84 GLY A O 1
ATOM 651 N N . LEU A 1 85 ? 15.866 4.817 -12.530 1.00 93.81 85 LEU A N 1
ATOM 652 C CA . LEU A 1 85 ? 15.864 6.055 -11.745 1.00 93.81 85 LEU A CA 1
ATOM 653 C C . LEU A 1 85 ? 14.574 6.859 -11.951 1.00 93.81 85 LEU A C 1
ATOM 655 O O . LEU A 1 85 ? 13.953 7.312 -10.997 1.00 93.81 85 LEU A O 1
ATOM 659 N N . LYS A 1 86 ? 14.135 7.040 -13.201 1.00 94.81 86 LYS A N 1
ATOM 660 C CA . LYS A 1 86 ? 12.886 7.758 -13.485 1.00 94.81 86 LYS A CA 1
ATOM 661 C C . LYS A 1 86 ? 11.685 7.063 -12.836 1.00 94.81 86 LYS A C 1
ATOM 663 O O . LYS A 1 86 ? 10.846 7.736 -12.237 1.00 94.81 86 LYS A O 1
ATOM 668 N N . SER A 1 87 ? 11.613 5.739 -12.947 1.00 94.44 87 SER A N 1
ATOM 669 C CA . SER A 1 87 ? 10.549 4.930 -12.348 1.00 94.44 87 SER A CA 1
ATOM 670 C C . SER A 1 87 ? 10.580 4.986 -10.820 1.00 94.44 87 SER A C 1
ATOM 672 O O . SER A 1 87 ? 9.526 5.159 -10.211 1.00 94.44 87 SER A O 1
ATOM 674 N N . SER A 1 88 ? 11.764 4.946 -10.198 1.00 95.25 88 SER A N 1
ATOM 675 C CA . SER A 1 88 ? 11.898 5.012 -8.738 1.00 95.25 88 SER A CA 1
ATOM 676 C C . SER A 1 88 ? 11.394 6.329 -8.156 1.00 95.25 88 SER A C 1
ATOM 678 O O . SER A 1 88 ? 10.650 6.329 -7.174 1.00 95.25 88 SER A O 1
ATOM 680 N N . TYR A 1 89 ? 11.702 7.459 -8.798 1.00 96.12 89 TYR A N 1
ATOM 681 C CA . TYR A 1 89 ? 11.140 8.750 -8.402 1.00 96.12 89 TYR A CA 1
ATOM 682 C C . TYR A 1 89 ? 9.636 8.843 -8.681 1.00 96.12 89 TYR A C 1
ATOM 684 O O . TYR A 1 89 ? 8.916 9.439 -7.883 1.00 96.12 89 TYR A O 1
ATOM 692 N N . GLY A 1 90 ? 9.145 8.229 -9.762 1.00 95.69 90 GLY A N 1
ATOM 693 C CA . GLY A 1 90 ? 7.709 8.118 -10.034 1.00 95.69 90 GLY A CA 1
ATOM 694 C C . GLY A 1 90 ? 6.960 7.390 -8.914 1.00 95.69 90 GLY A C 1
ATOM 695 O O . GLY A 1 90 ? 5.986 7.922 -8.379 1.00 95.69 90 GLY A O 1
ATOM 696 N N . ASN A 1 91 ? 7.459 6.227 -8.488 1.00 95.25 91 ASN A N 1
ATOM 697 C CA . ASN A 1 91 ? 6.888 5.492 -7.359 1.00 95.25 91 ASN A CA 1
ATOM 698 C C . ASN A 1 91 ? 7.022 6.271 -6.045 1.00 95.25 91 ASN A C 1
ATOM 700 O O . ASN A 1 91 ? 6.060 6.347 -5.288 1.00 95.25 91 ASN A O 1
ATOM 704 N N . CYS A 1 92 ? 8.161 6.925 -5.794 1.00 95.88 92 CYS A N 1
ATOM 705 C CA . CYS A 1 92 ? 8.347 7.787 -4.622 1.00 95.88 92 CYS A CA 1
ATOM 706 C C . CYS A 1 92 ? 7.276 8.894 -4.538 1.00 95.88 92 CYS A C 1
ATOM 708 O O . CYS A 1 92 ? 6.697 9.129 -3.473 1.00 95.88 92 CYS A O 1
ATOM 710 N N . MET A 1 93 ? 6.939 9.532 -5.665 1.00 96.19 93 MET A N 1
ATOM 711 C CA . MET A 1 93 ? 5.838 10.502 -5.728 1.00 96.19 93 MET A CA 1
ATOM 712 C C . MET A 1 93 ? 4.477 9.845 -5.458 1.00 96.19 93 MET A C 1
ATOM 714 O O . MET A 1 93 ? 3.674 10.398 -4.706 1.00 96.19 93 MET A O 1
ATOM 718 N N . GLY A 1 94 ? 4.227 8.654 -6.011 1.00 94.94 94 GLY A N 1
ATOM 719 C CA . GLY A 1 94 ? 3.009 7.882 -5.745 1.00 94.94 94 GLY A CA 1
ATOM 720 C C . GLY A 1 94 ? 2.840 7.525 -4.264 1.00 94.94 94 GLY A C 1
ATOM 721 O O . GLY A 1 94 ? 1.778 7.756 -3.684 1.00 94.94 94 GLY A O 1
ATOM 722 N N . TRP A 1 95 ? 3.902 7.049 -3.611 1.00 97.00 95 TRP A N 1
ATOM 723 C CA . TRP A 1 95 ? 3.909 6.752 -2.175 1.00 97.00 95 TRP A CA 1
ATOM 724 C C . TRP A 1 95 ? 3.751 8.006 -1.315 1.00 97.00 95 TRP A C 1
ATOM 726 O O . TRP A 1 95 ? 3.046 7.977 -0.306 1.00 97.00 95 TRP A O 1
ATOM 736 N N . THR A 1 96 ? 4.323 9.131 -1.745 1.00 96.69 96 THR A N 1
ATOM 737 C CA . THR A 1 96 ? 4.099 10.432 -1.098 1.00 96.69 96 THR A CA 1
ATOM 738 C C . THR A 1 96 ? 2.621 10.820 -1.164 1.00 96.69 96 THR A C 1
ATOM 740 O O . THR A 1 96 ? 2.030 11.210 -0.157 1.00 96.69 96 THR A O 1
ATOM 743 N N . GLN A 1 97 ? 1.981 10.652 -2.326 1.00 95.81 97 GLN A N 1
ATOM 744 C CA . GLN A 1 97 ? 0.549 10.907 -2.478 1.00 95.81 97 GLN A CA 1
ATOM 745 C C . GLN A 1 97 ? -0.292 9.967 -1.601 1.00 95.81 97 GLN A C 1
ATOM 747 O O . GLN A 1 97 ? -1.263 10.415 -0.986 1.00 95.81 97 GLN A O 1
ATOM 752 N N . MET A 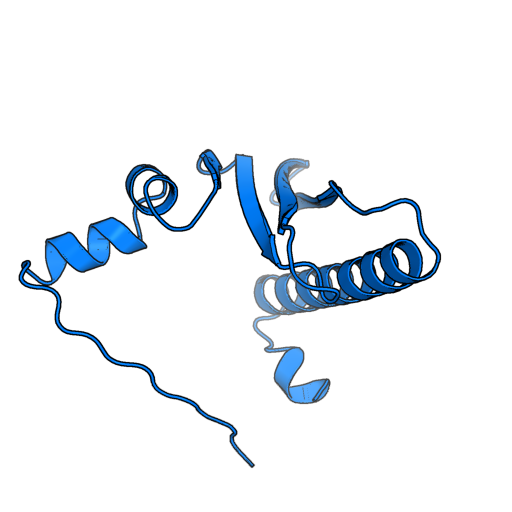1 98 ? 0.082 8.685 -1.515 1.00 96.00 98 MET A N 1
ATOM 753 C CA . MET A 1 98 ? -0.566 7.711 -0.633 1.00 96.00 98 MET A CA 1
ATOM 754 C C . MET A 1 98 ? -0.522 8.180 0.828 1.00 96.00 98 MET A C 1
ATOM 756 O O . MET A 1 98 ? -1.575 8.238 1.465 1.00 96.00 98 MET A O 1
ATOM 760 N N . LEU A 1 99 ? 0.645 8.610 1.325 1.00 97.62 99 LEU A N 1
ATOM 761 C CA . LEU A 1 99 ? 0.793 9.143 2.686 1.00 97.62 99 LEU A CA 1
ATOM 762 C C . LEU A 1 99 ? -0.075 10.383 2.928 1.00 97.62 99 LEU A C 1
ATOM 764 O O . LEU A 1 99 ? -0.738 10.468 3.962 1.00 97.62 99 LEU A O 1
ATOM 768 N N . CYS A 1 100 ? -0.135 11.320 1.976 1.00 96.19 100 CYS A N 1
ATOM 769 C CA . CYS A 1 100 ? -1.018 12.485 2.084 1.00 96.19 100 CYS A CA 1
ATOM 770 C C . CYS A 1 100 ? -2.497 12.081 2.183 1.00 96.19 100 CYS A C 1
ATOM 772 O O . CYS A 1 100 ? -3.232 12.624 3.010 1.00 96.19 100 CYS A O 1
ATOM 774 N N . CYS A 1 101 ? -2.936 11.112 1.373 1.00 96.31 101 CYS A N 1
ATOM 775 C CA . CYS A 1 101 ? -4.309 10.608 1.420 1.00 96.31 101 CYS A CA 1
ATOM 776 C C . CYS A 1 101 ? -4.615 9.921 2.756 1.00 96.31 101 CYS A C 1
ATOM 778 O O . CYS A 1 101 ? -5.658 10.194 3.345 1.00 96.31 101 CYS A O 1
ATOM 780 N N . LEU A 1 102 ? -3.704 9.071 3.243 1.00 96.75 102 LEU A N 1
ATOM 781 C CA . LEU A 1 102 ? -3.835 8.381 4.528 1.00 96.75 102 LEU A CA 1
ATOM 782 C C . LEU A 1 102 ? -3.968 9.378 5.682 1.00 96.75 102 LEU A C 1
ATOM 784 O O . LEU A 1 102 ? -4.873 9.250 6.504 1.00 96.75 102 LEU A O 1
ATOM 788 N N . LYS A 1 103 ? -3.101 10.396 5.707 1.00 96.25 103 LYS A N 1
ATOM 789 C CA . LYS A 1 103 ? -3.115 11.448 6.727 1.00 96.25 103 LYS A CA 1
ATOM 790 C C . LYS A 1 103 ? -4.456 12.174 6.765 1.00 96.25 103 LYS A C 1
ATOM 792 O O . LYS A 1 103 ? -5.082 12.245 7.815 1.00 96.25 103 LYS A O 1
ATOM 797 N N . VAL A 1 104 ? -4.927 12.674 5.622 1.00 96.62 104 VAL A N 1
ATOM 798 C CA . VAL A 1 104 ? -6.204 13.406 5.552 1.00 96.62 104 VAL A CA 1
ATOM 799 C C . VAL A 1 104 ? -7.387 12.505 5.907 1.00 96.62 104 VAL A C 1
ATOM 801 O O . VAL A 1 104 ? -8.298 12.942 6.610 1.00 96.62 104 VAL A O 1
ATOM 804 N N . TYR A 1 105 ? -7.366 11.244 5.478 1.00 96.88 105 TYR A N 1
ATOM 805 C CA . TYR A 1 105 ? -8.414 10.292 5.824 1.00 96.88 105 TYR A CA 1
ATOM 806 C C . TYR A 1 105 ? -8.492 10.048 7.337 1.00 96.88 105 TYR A C 1
ATOM 808 O O . TYR A 1 105 ? -9.575 10.148 7.907 1.00 96.88 105 TYR A O 1
ATOM 816 N N . LEU A 1 106 ? -7.362 9.779 7.999 1.00 96.44 106 LEU A N 1
ATOM 817 C CA . LEU A 1 106 ? -7.340 9.473 9.433 1.00 96.44 106 LEU A CA 1
ATOM 818 C C . LEU A 1 106 ? -7.567 10.703 10.316 1.00 96.44 106 LEU A C 1
ATOM 820 O O . LEU A 1 106 ? -8.243 10.602 11.335 1.00 96.44 106 LEU A O 1
ATOM 824 N N . GLU A 1 107 ? -7.021 11.858 9.939 1.00 96.12 107 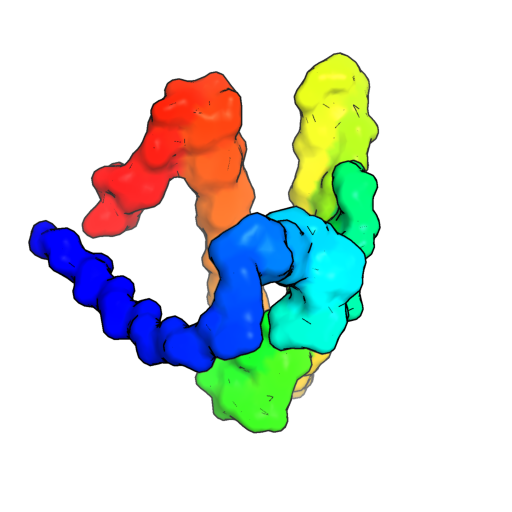GLU A N 1
ATOM 825 C CA . GLU A 1 107 ? -7.088 13.058 10.779 1.00 96.12 107 GLU A CA 1
ATOM 826 C C . GLU A 1 107 ? -8.358 13.878 10.548 1.00 96.12 107 GLU A C 1
ATOM 828 O O . GLU A 1 107 ? -8.784 14.594 11.450 1.00 96.12 107 GLU A O 1
ATOM 833 N N . GLN A 1 108 ? -8.950 13.812 9.350 1.00 96.00 108 GLN A N 1
ATOM 834 C CA . GLN A 1 108 ? -10.074 14.674 8.957 1.00 96.00 108 GLN A CA 1
ATOM 835 C C . GLN A 1 108 ? -11.310 13.895 8.486 1.00 96.00 108 GLN A C 1
ATOM 837 O O . GLN A 1 108 ? -12.355 14.499 8.259 1.00 96.00 108 GLN A O 1
ATOM 842 N N . GLY A 1 109 ? -11.220 12.574 8.297 1.00 95.88 109 GLY A N 1
ATOM 843 C CA . GLY A 1 109 ? -12.330 11.767 7.776 1.00 95.88 109 GLY A CA 1
ATOM 844 C C . GLY A 1 109 ? -12.677 12.054 6.311 1.00 95.88 109 GLY A C 1
ATOM 845 O O . GLY A 1 109 ? -13.768 11.712 5.857 1.00 95.88 109 GLY A O 1
ATOM 846 N N . VAL A 1 110 ? -11.777 12.698 5.558 1.00 95.69 110 VAL A N 1
ATOM 847 C CA . VAL A 1 110 ? -12.014 13.114 4.169 1.00 95.69 110 VAL A CA 1
ATOM 848 C C . VAL A 1 110 ? -11.282 12.192 3.197 1.00 95.69 110 VAL A C 1
ATOM 850 O O . VAL A 1 110 ? -10.090 11.924 3.340 1.00 95.69 110 VAL A O 1
ATOM 853 N N . ASN A 1 111 ? -11.973 11.751 2.144 1.00 93.56 111 ASN A N 1
ATOM 854 C CA . ASN A 1 111 ? -11.338 11.057 1.028 1.00 93.56 111 ASN A CA 1
ATOM 855 C C . ASN A 1 111 ? -10.637 12.064 0.104 1.00 93.56 111 ASN A C 1
ATOM 857 O O . ASN A 1 111 ? -11.237 12.579 -0.838 1.00 93.56 111 ASN A O 1
ATOM 861 N N . LEU A 1 112 ? -9.350 12.321 0.355 1.00 92.81 112 LEU A N 1
ATOM 862 C CA . LEU A 1 112 ? -8.553 13.262 -0.438 1.00 92.81 112 LEU A CA 1
ATOM 863 C C . LEU A 1 112 ? -8.533 12.917 -1.938 1.00 92.81 112 LEU A C 1
ATOM 865 O O . LEU A 1 112 ? -8.492 13.808 -2.782 1.00 92.81 112 LEU A O 1
ATOM 869 N N . ARG A 1 113 ? -8.619 11.627 -2.284 1.00 91.19 113 ARG A N 1
ATOM 870 C CA . ARG A 1 113 ? -8.592 11.166 -3.679 1.00 91.19 113 ARG A CA 1
ATOM 871 C C . ARG A 1 113 ? -9.788 11.668 -4.485 1.00 91.19 113 ARG A C 1
ATOM 873 O O . ARG A 1 113 ? -9.630 11.872 -5.678 1.00 91.19 113 ARG A O 1
ATOM 880 N N . ALA A 1 114 ? -10.934 11.912 -3.844 1.00 90.75 114 ALA A N 1
ATOM 881 C CA . ALA A 1 114 ? -12.133 12.429 -4.507 1.00 90.75 114 ALA A CA 1
ATOM 882 C C . ALA A 1 114 ? -11.986 13.879 -5.015 1.00 90.75 114 ALA A C 1
ATOM 884 O O . ALA A 1 114 ? -12.833 14.343 -5.768 1.00 90.75 114 ALA A O 1
ATOM 885 N N . PHE A 1 115 ? -10.940 14.597 -4.587 1.00 85.44 115 PHE A N 1
ATOM 886 C CA . PHE A 1 115 ? -10.653 15.974 -5.010 1.00 85.44 115 PHE A CA 1
ATOM 887 C C . PHE A 1 115 ? -9.369 16.097 -5.843 1.00 85.44 115 PHE A C 1
ATOM 889 O O . PHE A 1 115 ? -9.107 17.156 -6.407 1.00 85.44 115 PHE A O 1
ATOM 896 N N . PHE A 1 116 ? -8.544 15.048 -5.881 1.00 76.12 116 PHE A N 1
ATOM 897 C CA . PHE A 1 116 ? -7.284 15.015 -6.631 1.00 76.12 116 PHE A CA 1
ATOM 898 C C . PHE A 1 116 ? -7.439 14.470 -8.056 1.00 76.12 116 PHE A C 1
ATOM 900 O O . PHE A 1 116 ? -6.577 14.741 -8.893 1.00 76.12 116 PHE A O 1
ATOM 907 N N . PHE A 1 117 ? -8.490 13.687 -8.305 1.00 73.00 117 PHE A N 1
ATOM 908 C CA . PHE A 1 117 ? -8.789 12.999 -9.562 1.00 73.00 117 PHE A CA 1
ATOM 909 C C . PHE A 1 117 ? -10.221 13.312 -9.995 1.00 73.00 117 PHE A C 1
ATOM 911 O O . PHE A 1 117 ? -10.456 13.347 -11.223 1.00 73.00 117 PH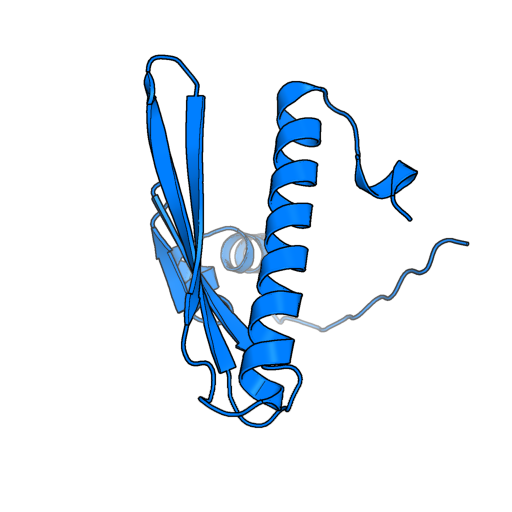E A O 1
#

Foldseek 3Di:
DDDDDDDDDDDPDDPVVVVCCCPPQVNCCVPFWVHDDPQFKTWGWDAQPVGDGTKIWMWGWDDDPDRDIDIDIDIDDFDPDPSSVVSRVVVVVVVVVVVVQVCCCVVPVDRPVVVVD

Radius of gyration: 17.14 Å; chains: 1; bounding box: 38×40×39 Å

Secondary structure (DSSP, 8-state):
-----------SS-HHHHHHHHH-HHHHTTTT-SEEETTTEEEEEEE-TTSSSEEEEEEEEEE-STT-EEEEEEEE---SSHHHHHHHHHHHHHHHHHHHHHHHHHHH---THHHH-

Sequence (117 aa):
MDLEFQVNGKIARPVAEVFDAVYNPKKLSGYFTTGVEPGRLIVLGWEAAEGGYETEVRMEFEALEGDATLVRISESGWKETPAGLKSSYGNCMGWTQMLCCLKVYLEQGVNLRAFFF

pLDDT: mean 91.62, std 7.79, range [50.03, 98.44]